Protein AF-O05659-F1 (afdb_monomer)

Radius of gyration: 17.06 Å; Cα contacts (8 Å, |Δi|>4): 196; chains: 1; bounding box: 48×32×49 Å

Foldseek 3Di:
DCQLQQLAFDDDPVRQVCCLVDPDDWDKDFDWDDDPPDIDTAGIFTDDRPDGDDGDGSLVSSVVSLQVLRHHQKYKHKDFQDPDPPPDPVRIDIDIDGNVPDDWDWDWDADPVGDIDIDIDD

Organism: Bacillus cereus (NCBI:txid1396)

InterPro domains:
  IPR008844 Spore germination GerAC-like [PTHR35789] (4-122)
  IPR046953 Spore germination GerAC-like, C-terminal [PF05504] (42-120)

Structure (mmCIF, N/CA/C/O backbone):
data_AF-O05659-F1
#
_entry.id   AF-O05659-F1
#
loop_
_atom_site.group_PDB
_atom_site.id
_atom_site.type_symbol
_atom_site.label_atom_id
_atom_site.label_alt_id
_atom_site.label_comp_id
_atom_site.label_asym_id
_atom_site.label_entity_id
_atom_site.label_seq_id
_atom_site.pdbx_PDB_ins_code
_atom_site.Cartn_x
_atom_site.Cartn_y
_atom_site.Cartn_z
_atom_site.occupancy
_atom_site.B_iso_or_equiv
_atom_site.auth_seq_id
_atom_site.auth_comp_id
_atom_site.auth_asym_id
_atom_site.auth_atom_id
_atom_site.pdbx_PDB_model_num
ATOM 1 N N . SER A 1 1 ? -7.759 13.066 4.637 1.00 88.44 1 SER A N 1
ATOM 2 C CA . SER A 1 1 ? -8.526 11.990 3.972 1.00 88.44 1 SER A CA 1
ATOM 3 C C . SER A 1 1 ? -7.880 10.627 4.247 1.00 88.44 1 SER A C 1
ATOM 5 O O . SER A 1 1 ? -6.919 10.577 5.013 1.00 88.44 1 SER A O 1
ATOM 7 N N . LEU A 1 2 ? -8.373 9.519 3.670 1.00 91.88 2 LEU A N 1
ATOM 8 C CA . LEU A 1 2 ? -7.738 8.194 3.824 1.00 91.88 2 LEU A CA 1
ATOM 9 C C . LEU A 1 2 ? -6.349 8.130 3.162 1.00 91.88 2 LEU A C 1
ATOM 11 O O . LEU A 1 2 ? -5.479 7.392 3.623 1.00 91.88 2 LEU A O 1
ATOM 15 N N . GLU A 1 3 ? -6.112 8.955 2.146 1.00 92.88 3 GLU A N 1
ATOM 16 C CA . GLU A 1 3 ? -4.808 9.154 1.514 1.00 92.88 3 GLU A CA 1
ATOM 17 C C . GLU A 1 3 ? -3.831 9.884 2.449 1.00 92.88 3 GLU A C 1
ATOM 19 O O . GLU A 1 3 ? -2.678 9.478 2.576 1.00 92.88 3 GLU A O 1
ATOM 24 N N . ASP A 1 4 ? -4.282 10.920 3.171 1.00 94.88 4 ASP A N 1
ATOM 25 C CA . ASP A 1 4 ? -3.432 11.620 4.153 1.00 94.88 4 ASP A CA 1
ATOM 26 C C . ASP A 1 4 ? -3.058 10.725 5.343 1.00 94.88 4 ASP A C 1
ATOM 28 O O . ASP A 1 4 ? -1.979 10.875 5.915 1.00 94.88 4 ASP A O 1
ATOM 32 N N . MET A 1 5 ? -3.930 9.772 5.686 1.00 94.50 5 MET A N 1
ATOM 33 C CA . MET A 1 5 ? -3.686 8.732 6.694 1.00 94.50 5 MET A CA 1
ATOM 34 C C . MET A 1 5 ? -2.911 7.526 6.138 1.00 94.50 5 MET A C 1
ATOM 36 O O . MET A 1 5 ? -2.748 6.521 6.834 1.00 94.50 5 MET A O 1
ATOM 40 N N . SER A 1 6 ? -2.439 7.612 4.889 1.00 94.62 6 SER A N 1
ATOM 41 C CA . SER A 1 6 ? -1.668 6.573 4.198 1.00 94.62 6 SER A CA 1
ATOM 42 C C . SER A 1 6 ? -2.361 5.211 4.145 1.00 94.62 6 SER A C 1
ATOM 44 O O . SER A 1 6 ? -1.694 4.184 4.058 1.00 94.62 6 SER A O 1
ATOM 46 N N . VAL A 1 7 ? -3.696 5.184 4.203 1.00 94.44 7 VAL A N 1
ATOM 47 C CA . VAL A 1 7 ? -4.476 3.956 4.002 1.00 94.44 7 VAL A CA 1
ATOM 48 C C . VAL A 1 7 ? -4.449 3.574 2.526 1.00 94.44 7 VAL A C 1
ATOM 50 O O . VAL A 1 7 ? -4.299 2.397 2.202 1.00 94.44 7 VAL A O 1
ATOM 53 N N . PHE A 1 8 ? -4.515 4.575 1.644 1.00 95.38 8 PHE A N 1
ATOM 54 C CA . PHE A 1 8 ? -4.432 4.419 0.194 1.00 95.38 8 PHE A CA 1
ATOM 55 C C . PHE A 1 8 ? -3.384 5.367 -0.400 1.00 95.38 8 PHE A C 1
ATOM 57 O O . PHE A 1 8 ? -3.178 6.460 0.136 1.00 95.38 8 PHE A O 1
ATOM 64 N N . PRO A 1 9 ? -2.699 4.979 -1.490 1.00 92.38 9 PRO A N 1
ATOM 65 C CA . PRO A 1 9 ? -1.839 5.900 -2.213 1.00 92.38 9 PRO A CA 1
ATOM 66 C C . PRO A 1 9 ? -2.699 6.958 -2.912 1.00 92.38 9 PRO A C 1
ATOM 68 O O . PRO A 1 9 ? -3.827 6.684 -3.319 1.00 92.38 9 PRO A O 1
ATOM 71 N N . LYS A 1 10 ? -2.148 8.159 -3.100 1.00 91.75 10 LYS A N 1
ATOM 72 C CA . LYS A 1 10 ? -2.799 9.182 -3.925 1.00 91.75 10 LYS A CA 1
ATOM 73 C C . LYS A 1 10 ? -2.861 8.714 -5.376 1.00 91.75 10 LYS A C 1
ATOM 75 O O . LYS A 1 10 ? -1.820 8.441 -5.974 1.00 91.75 10 LYS A O 1
ATOM 80 N N . GLU A 1 11 ? -4.066 8.665 -5.923 1.00 90.50 11 GLU A N 1
ATOM 81 C CA . GLU A 1 11 ? -4.352 8.354 -7.321 1.00 90.50 11 GLU A CA 1
ATOM 82 C C . GLU A 1 11 ? -5.537 9.207 -7.794 1.00 90.50 11 GLU A C 1
ATOM 84 O O . GLU A 1 11 ? -6.431 9.523 -7.009 1.00 90.50 11 GLU A O 1
ATOM 89 N N . THR A 1 12 ? -5.529 9.596 -9.068 1.00 92.88 12 THR A N 1
ATOM 90 C CA . THR A 1 12 ? -6.626 10.305 -9.739 1.00 92.88 12 THR A CA 1
ATOM 91 C C . THR A 1 12 ? -7.126 9.476 -10.920 1.00 92.88 12 THR A C 1
ATOM 93 O O . THR A 1 12 ? -6.505 8.480 -11.304 1.00 92.88 12 THR A O 1
ATOM 96 N N . LEU A 1 13 ? -8.251 9.879 -11.516 1.00 92.44 13 LEU A N 1
ATOM 97 C CA . LEU A 1 13 ? -8.773 9.218 -12.712 1.00 92.44 13 LEU A CA 1
ATOM 98 C C . LEU A 1 13 ? -7.756 9.270 -13.860 1.00 92.44 13 LEU A C 1
ATOM 100 O O . LEU A 1 13 ? -7.524 8.267 -14.527 1.00 92.44 13 LEU A O 1
ATOM 104 N N . GLU A 1 14 ? -7.109 10.419 -14.048 1.00 93.06 14 GLU A N 1
ATOM 105 C CA . GLU A 1 14 ? -6.099 10.639 -15.078 1.00 93.06 14 GLU A CA 1
ATOM 106 C C . GLU A 1 14 ? -4.867 9.763 -14.838 1.00 93.06 14 GLU A C 1
ATOM 108 O 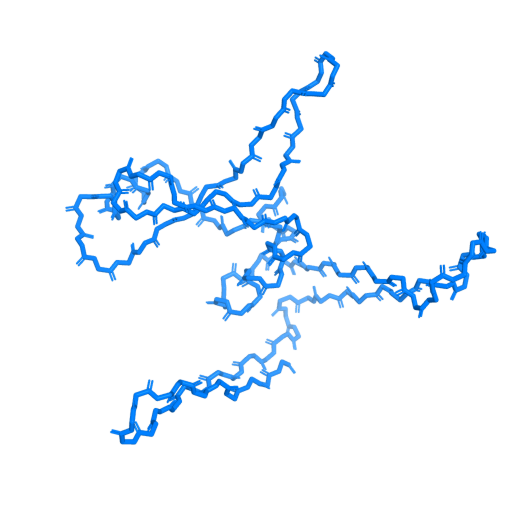O . GLU A 1 14 ? -4.401 9.098 -15.761 1.00 93.06 14 GLU A O 1
ATOM 113 N N . THR A 1 15 ? -4.347 9.697 -13.603 1.00 91.69 15 THR A N 1
ATOM 114 C CA . THR A 1 15 ? -3.166 8.863 -13.322 1.00 91.69 15 THR A CA 1
ATOM 115 C C . THR A 1 15 ? -3.464 7.375 -13.452 1.00 91.69 15 THR A C 1
ATOM 117 O O . THR A 1 15 ? -2.583 6.624 -13.874 1.00 91.69 15 THR A O 1
ATOM 120 N N . ALA A 1 16 ? -4.680 6.942 -13.110 1.00 91.62 16 ALA A N 1
ATOM 121 C CA . ALA A 1 16 ? -5.126 5.568 -13.309 1.00 91.62 16 ALA A CA 1
ATOM 122 C C . ALA A 1 16 ? -5.282 5.240 -14.802 1.00 91.62 16 ALA A C 1
ATOM 124 O O . ALA A 1 16 ? -4.735 4.239 -15.261 1.00 91.62 16 ALA A O 1
ATOM 125 N N . ALA A 1 17 ? -5.945 6.107 -15.575 1.00 91.44 17 ALA A N 1
ATOM 126 C CA . ALA A 1 17 ? -6.131 5.928 -17.014 1.00 91.44 17 ALA A CA 1
ATOM 127 C C . ALA A 1 17 ? -4.791 5.860 -17.761 1.00 91.44 17 ALA A C 1
ATOM 129 O O . ALA A 1 17 ? -4.587 4.958 -18.571 1.00 91.44 17 ALA A O 1
ATOM 130 N N . THR A 1 18 ? -3.842 6.743 -17.434 1.00 91.38 18 THR A N 1
ATOM 131 C CA . THR A 1 18 ? -2.494 6.708 -18.020 1.00 91.38 18 THR A CA 1
ATOM 132 C C . THR A 1 18 ? -1.800 5.374 -17.750 1.00 91.38 18 THR A C 1
ATOM 134 O O . THR A 1 18 ? -1.271 4.774 -18.676 1.00 91.38 18 THR A O 1
ATOM 137 N N . LYS A 1 19 ? -1.845 4.857 -16.515 1.00 91.06 19 LYS A N 1
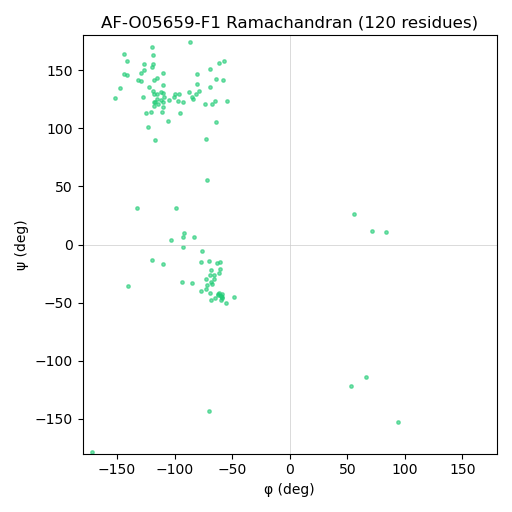ATOM 138 C CA . LYS A 1 19 ? -1.219 3.564 -16.163 1.00 91.06 19 LYS A CA 1
ATOM 139 C C . LYS A 1 19 ? -1.919 2.356 -16.779 1.00 91.06 19 LYS A C 1
ATOM 141 O O . LYS A 1 19 ? -1.296 1.319 -16.967 1.00 91.06 19 LYS A O 1
ATOM 146 N N . MET A 1 20 ? -3.212 2.476 -17.066 1.00 90.25 20 MET A N 1
ATOM 147 C CA . MET A 1 20 ? -3.972 1.439 -17.758 1.00 90.25 20 MET A CA 1
ATOM 148 C C . MET A 1 20 ? -3.581 1.342 -19.242 1.00 90.25 20 MET A C 1
ATOM 150 O O . MET A 1 20 ? -3.575 0.244 -19.794 1.00 90.25 20 MET A O 1
ATOM 154 N N . LEU A 1 21 ? -3.261 2.477 -1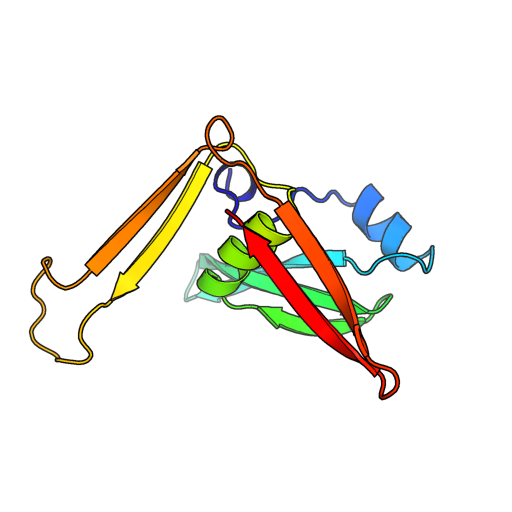9.877 1.00 89.12 21 LEU A N 1
ATOM 155 C CA . LEU A 1 21 ? -2.956 2.570 -21.309 1.00 89.12 21 LEU A CA 1
ATOM 156 C C . LEU A 1 21 ? -1.456 2.459 -21.630 1.00 89.12 21 LEU A C 1
ATOM 158 O O . LEU A 1 21 ? -1.109 1.931 -22.685 1.00 89.12 21 LEU A O 1
ATOM 162 N N . ASP A 1 22 ? -0.582 2.935 -20.741 1.00 83.56 22 ASP A N 1
ATOM 163 C CA . ASP A 1 22 ? 0.874 2.922 -20.912 1.00 83.56 22 ASP A CA 1
ATOM 164 C C . ASP A 1 22 ? 1.531 1.847 -20.015 1.00 83.56 22 ASP A C 1
ATOM 166 O O . ASP A 1 22 ? 1.589 2.004 -18.786 1.00 83.56 22 ASP A O 1
ATOM 170 N N . PRO A 1 23 ? 2.005 0.721 -20.590 1.00 66.31 23 PRO A N 1
ATOM 171 C CA . PRO A 1 23 ? 2.548 -0.399 -19.834 1.00 66.31 23 PRO A CA 1
ATOM 172 C C . PRO A 1 23 ? 3.928 -0.060 -19.257 1.00 66.31 23 PRO A C 1
ATOM 174 O O . PRO A 1 23 ? 4.965 -0.326 -19.857 1.00 66.31 23 PRO A O 1
ATOM 177 N N . GLY A 1 24 ? 3.939 0.477 -18.040 1.00 79.81 24 GLY A N 1
ATOM 178 C CA . GLY A 1 24 ? 5.167 0.676 -17.263 1.00 79.81 24 GLY A CA 1
ATOM 179 C C . GLY A 1 24 ? 5.015 0.370 -15.777 1.00 79.81 24 GLY A C 1
ATOM 180 O O . GLY A 1 24 ? 5.935 -0.152 -15.146 1.00 79.81 24 GLY A O 1
ATOM 181 N N . LYS A 1 25 ? 3.853 0.677 -15.194 1.00 84.62 25 LYS A N 1
ATOM 182 C CA . LYS A 1 25 ? 3.590 0.450 -13.774 1.00 84.62 25 LYS A CA 1
ATOM 183 C C . LYS A 1 25 ? 2.107 0.219 -13.523 1.00 84.62 25 LYS A C 1
ATOM 185 O O . LYS A 1 25 ? 1.295 1.086 -13.831 1.00 84.62 25 LYS A O 1
ATOM 190 N N . ASP A 1 26 ? 1.797 -0.888 -12.863 1.00 91.50 26 ASP A N 1
ATOM 191 C CA . ASP A 1 26 ? 0.445 -1.189 -12.401 1.00 91.50 26 ASP A CA 1
ATOM 192 C C . ASP A 1 26 ? -0.072 -0.148 -11.394 1.00 91.50 26 ASP A C 1
ATOM 194 O O . ASP A 1 26 ? 0.688 0.540 -10.695 1.00 91.50 26 ASP A O 1
ATOM 198 N N . PHE A 1 27 ? -1.396 -0.039 -11.305 1.00 92.25 27 PHE A N 1
ATOM 199 C CA . PHE A 1 27 ? -2.078 0.865 -10.387 1.00 92.25 27 PHE A CA 1
ATOM 200 C C . PHE A 1 27 ? -2.957 0.111 -9.392 1.00 92.25 27 PHE A C 1
ATOM 202 O O . PHE A 1 27 ? -3.284 -1.065 -9.550 1.00 92.25 27 PHE A O 1
ATOM 209 N N . THR A 1 28 ? -3.327 0.817 -8.329 1.00 94.25 28 THR A N 1
ATOM 210 C CA . THR A 1 28 ? -4.229 0.308 -7.300 1.00 94.25 28 THR A CA 1
ATOM 211 C C . THR A 1 28 ? -5.296 1.346 -7.035 1.00 94.25 28 THR A C 1
ATOM 213 O O . THR A 1 28 ? -4.972 2.532 -6.965 1.00 94.25 28 THR A O 1
ATOM 216 N N . LEU A 1 29 ? -6.531 0.912 -6.820 1.00 95.25 29 LEU A N 1
ATOM 217 C CA . LEU A 1 29 ? -7.624 1.792 -6.410 1.00 95.25 29 LEU A CA 1
ATOM 218 C C . LEU A 1 29 ? -8.177 1.349 -5.053 1.00 95.25 29 LEU A C 1
ATOM 220 O O . LEU A 1 29 ? -8.092 0.161 -4.725 1.00 95.25 29 LEU A O 1
ATOM 224 N N . PRO A 1 30 ? -8.751 2.265 -4.254 1.00 94.81 30 PRO A N 1
ATOM 225 C CA . PRO A 1 30 ? -9.521 1.885 -3.079 1.00 94.81 30 PRO A CA 1
ATOM 226 C C . PRO A 1 30 ? -10.627 0.895 -3.460 1.00 94.81 30 PRO A C 1
ATOM 228 O O . PRO A 1 30 ? -11.461 1.174 -4.319 1.00 94.81 30 PRO A O 1
ATOM 231 N N . SER A 1 31 ? -10.630 -0.265 -2.810 1.00 95.50 31 SER A N 1
ATOM 232 C CA . SER A 1 31 ? -11.738 -1.210 -2.878 1.00 95.50 31 SER A CA 1
ATOM 233 C C . SER A 1 31 ? -12.838 -0.746 -1.930 1.00 95.50 31 SER A C 1
ATOM 235 O O . SER A 1 31 ? -12.558 -0.315 -0.806 1.00 95.50 31 SER A O 1
ATOM 237 N N . ILE A 1 32 ? -14.088 -0.841 -2.369 1.00 94.56 32 ILE A N 1
ATOM 238 C CA . ILE A 1 32 ? -15.268 -0.506 -1.572 1.00 94.56 32 ILE A CA 1
ATOM 239 C C . ILE A 1 32 ? -16.245 -1.676 -1.570 1.00 94.56 32 ILE A C 1
ATOM 241 O O . ILE A 1 32 ? -16.329 -2.433 -2.535 1.00 94.56 32 ILE A O 1
ATOM 245 N N . LYS A 1 33 ? -17.011 -1.810 -0.489 1.00 94.56 33 LYS A N 1
ATOM 246 C CA . LYS A 1 33 ? -18.100 -2.782 -0.387 1.00 94.56 33 LYS A CA 1
ATOM 247 C C . LYS A 1 33 ? -19.297 -2.200 0.342 1.00 94.56 33 LYS A C 1
ATOM 249 O O . LYS A 1 33 ? -19.167 -1.270 1.136 1.00 94.56 33 LYS A O 1
ATOM 254 N N . ILE A 1 34 ? -20.458 -2.795 0.104 1.00 96.62 34 ILE A N 1
ATOM 255 C CA . ILE A 1 34 ? -21.680 -2.468 0.832 1.00 96.62 34 ILE A CA 1
ATOM 256 C C . ILE A 1 34 ? -21.702 -3.280 2.129 1.00 96.62 34 ILE A C 1
ATOM 258 O O . ILE A 1 34 ? -21.560 -4.504 2.111 1.00 96.62 34 ILE A O 1
ATOM 262 N N . LYS A 1 35 ? -21.890 -2.604 3.262 1.00 95.25 35 LYS A N 1
ATOM 263 C CA . LYS A 1 35 ? -22.123 -3.222 4.569 1.00 95.25 35 LYS A CA 1
ATOM 264 C C . LYS A 1 35 ? -23.437 -2.691 5.132 1.00 95.25 35 LYS A C 1
ATOM 266 O O . LYS A 1 35 ? -23.512 -1.577 5.641 1.00 95.25 35 LYS A O 1
ATOM 271 N N . GLY A 1 36 ? -24.494 -3.495 5.027 1.00 94.69 36 GLY A N 1
ATOM 272 C CA . GLY A 1 36 ? -25.846 -3.057 5.375 1.00 94.69 36 GLY A CA 1
ATOM 273 C C . GLY A 1 36 ? -26.329 -1.975 4.409 1.00 94.69 36 GLY A C 1
ATOM 274 O O . GLY A 1 36 ? -26.510 -2.250 3.228 1.00 94.69 36 GLY A O 1
ATOM 275 N N . LYS A 1 37 ? -26.526 -0.752 4.911 1.00 95.31 37 LYS A N 1
ATOM 276 C CA . LYS A 1 37 ? -26.938 0.418 4.112 1.00 95.31 37 LYS A CA 1
ATOM 277 C C . LYS A 1 37 ? -25.786 1.384 3.809 1.00 95.31 37 LYS A C 1
ATOM 279 O O . LYS A 1 37 ? -26.020 2.440 3.233 1.00 95.31 37 LYS A O 1
ATOM 284 N N . GLU A 1 38 ? -24.565 1.045 4.211 1.00 95.69 38 GLU A N 1
ATOM 285 C CA . GLU A 1 38 ? -23.395 1.916 4.094 1.00 95.69 38 GLU A CA 1
ATOM 286 C C . GLU A 1 38 ? -22.410 1.388 3.050 1.00 95.69 38 GLU A C 1
ATOM 288 O O . GLU A 1 38 ? -22.246 0.176 2.887 1.00 95.69 38 GLU A O 1
ATOM 293 N N . VAL A 1 39 ? -21.715 2.305 2.376 1.00 93.75 39 VAL A N 1
ATOM 294 C CA . VAL A 1 39 ? -20.533 1.989 1.568 1.00 93.75 39 VAL A CA 1
ATOM 295 C C . VAL A 1 39 ? -19.308 2.173 2.450 1.00 93.75 39 VAL A C 1
ATOM 297 O O . VAL A 1 39 ? -19.078 3.253 2.989 1.00 93.75 39 VAL A O 1
ATOM 300 N N . ILE A 1 40 ? -18.518 1.116 2.591 1.00 94.00 40 ILE A N 1
ATOM 301 C CA . ILE A 1 40 ? -17.286 1.124 3.374 1.00 94.00 40 ILE A CA 1
ATOM 302 C C . ILE A 1 40 ? -16.094 0.804 2.485 1.00 94.00 40 ILE A C 1
ATOM 304 O O . ILE A 1 40 ? -16.224 0.128 1.464 1.00 94.00 40 ILE A O 1
ATOM 308 N N . THR A 1 41 ? -14.915 1.254 2.896 1.00 92.94 41 THR A N 1
ATOM 309 C CA . THR A 1 41 ? -13.670 0.865 2.238 1.00 92.94 41 THR A CA 1
ATOM 310 C C . THR A 1 41 ? -13.220 -0.511 2.717 1.00 92.94 41 THR A C 1
ATOM 312 O O . THR A 1 41 ? -13.437 -0.899 3.867 1.00 92.94 41 THR A O 1
ATOM 315 N N . ASP A 1 42 ? -12.601 -1.265 1.817 1.00 94.62 42 ASP A N 1
ATOM 316 C CA . ASP A 1 42 ? -12.188 -2.643 2.054 1.00 94.62 42 ASP A CA 1
ATOM 317 C C . ASP A 1 42 ? -10.751 -2.898 1.608 1.00 94.62 42 ASP A C 1
ATOM 319 O O . ASP A 1 42 ? -10.432 -3.993 1.187 1.00 94.62 42 ASP A O 1
ATOM 323 N N . GLY A 1 43 ? -9.854 -1.915 1.676 1.00 95.75 43 GLY A N 1
ATOM 324 C CA . GLY A 1 43 ? -8.454 -2.093 1.269 1.00 95.75 43 GLY A CA 1
ATOM 325 C C . GLY A 1 43 ? -8.190 -1.683 -0.182 1.00 95.75 43 GLY A C 1
ATOM 326 O O . GLY A 1 43 ? -8.874 -0.801 -0.693 1.00 95.75 43 GLY A O 1
ATOM 327 N N . LEU A 1 44 ? -7.184 -2.272 -0.830 1.00 96.75 44 LEU A N 1
ATOM 328 C CA . LEU A 1 44 ? -6.762 -1.922 -2.192 1.00 96.75 44 LEU A CA 1
ATOM 329 C C . LEU A 1 44 ? -7.099 -3.020 -3.194 1.00 96.75 44 LEU A C 1
ATOM 331 O O . LEU A 1 44 ? -6.750 -4.181 -3.005 1.00 96.75 44 L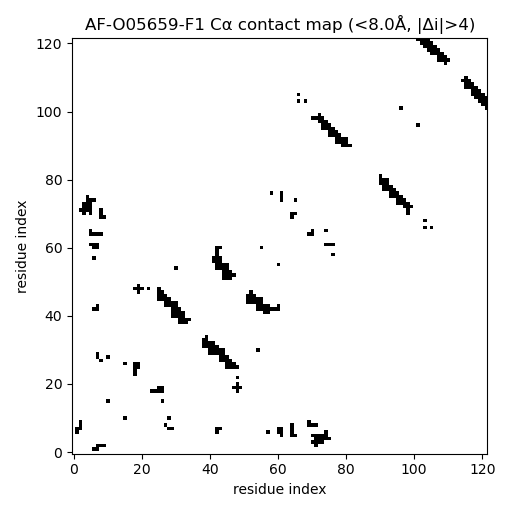EU A O 1
ATOM 335 N N . ALA A 1 45 ? -7.719 -2.621 -4.295 1.00 96.81 45 ALA A N 1
ATOM 336 C CA . ALA A 1 45 ? -7.854 -3.417 -5.500 1.00 96.81 45 ALA A CA 1
ATOM 337 C C . ALA A 1 45 ? -6.561 -3.320 -6.328 1.00 96.81 45 ALA A C 1
ATOM 339 O O . ALA A 1 45 ? -6.064 -2.216 -6.572 1.00 96.81 45 ALA A O 1
ATOM 340 N N . LEU A 1 46 ? -6.014 -4.467 -6.739 1.00 96.25 46 LEU A N 1
ATOM 341 C CA . LEU A 1 46 ? -4.802 -4.568 -7.554 1.00 96.25 46 LEU A CA 1
ATOM 342 C C . LEU A 1 46 ? -5.179 -4.790 -9.014 1.00 96.25 46 LEU A C 1
ATOM 344 O O . LEU A 1 46 ? -5.961 -5.696 -9.311 1.00 96.25 46 LEU A O 1
ATOM 348 N N . PHE A 1 47 ? -4.607 -3.994 -9.911 1.00 94.38 47 PHE A N 1
ATOM 349 C CA . PHE A 1 47 ? -4.895 -4.074 -11.337 1.00 94.38 47 PHE A CA 1
ATOM 350 C C . PHE A 1 47 ? -3.658 -4.491 -12.123 1.00 94.38 47 PHE A C 1
ATOM 352 O O . PHE A 1 47 ? -2.551 -4.070 -11.807 1.00 94.38 47 PHE A O 1
ATOM 359 N N . ASN A 1 48 ? -3.867 -5.297 -13.160 1.00 92.75 48 ASN A N 1
ATOM 360 C CA . ASN A 1 48 ? -2.915 -5.501 -14.245 1.00 92.75 48 ASN A CA 1
ATOM 361 C C . ASN A 1 48 ? -3.623 -5.082 -15.534 1.00 92.75 48 ASN A C 1
ATOM 363 O O . ASN A 1 48 ? -4.619 -5.706 -15.918 1.00 92.75 48 ASN A O 1
ATOM 367 N N . LYS A 1 49 ? -3.132 -4.012 -16.168 1.00 89.19 49 LYS A N 1
ATOM 368 C CA . LYS A 1 49 ? -3.838 -3.311 -17.253 1.00 89.19 49 LYS A CA 1
ATOM 369 C C . LYS A 1 49 ? -5.260 -2.924 -16.816 1.00 89.19 49 LYS A C 1
ATOM 371 O O . LYS A 1 49 ? -5.431 -2.229 -15.823 1.00 89.19 49 LYS A O 1
ATOM 376 N N . ASP A 1 50 ? -6.274 -3.391 -17.533 1.00 90.50 50 ASP A N 1
ATOM 377 C CA . ASP A 1 50 ? -7.696 -3.133 -17.312 1.00 90.50 50 ASP A CA 1
ATOM 378 C C . ASP A 1 50 ? -8.383 -4.195 -16.434 1.00 90.50 50 ASP A C 1
ATOM 380 O O . ASP A 1 50 ? -9.602 -4.173 -16.263 1.00 90.50 50 ASP A O 1
ATOM 384 N N . LYS A 1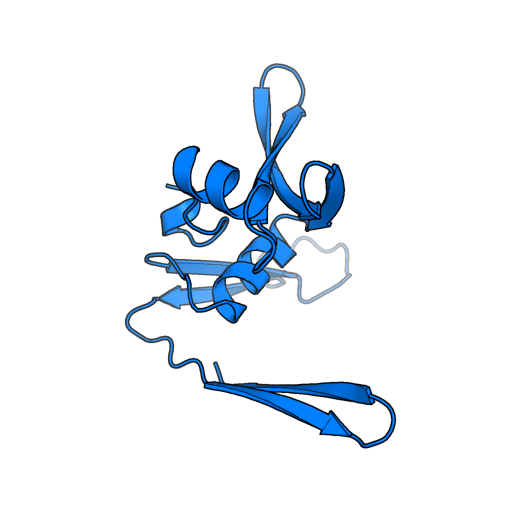 51 ? -7.622 -5.136 -15.857 1.00 93.88 51 LYS A N 1
ATOM 385 C CA . LYS A 1 51 ? -8.171 -6.262 -15.091 1.00 93.88 51 LYS A CA 1
ATOM 386 C C . LYS A 1 51 ? -7.846 -6.157 -13.615 1.00 93.88 51 LYS A C 1
ATOM 388 O O . LYS A 1 51 ? -6.686 -6.026 -13.234 1.00 93.88 51 LYS A O 1
ATOM 393 N N . LEU A 1 52 ? -8.871 -6.324 -12.783 1.00 95.62 52 LEU A N 1
AT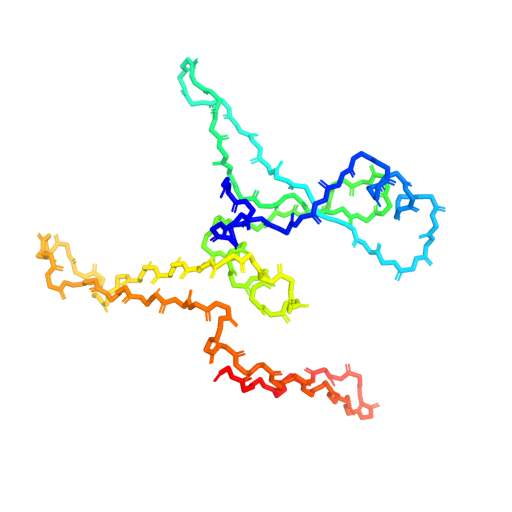OM 394 C CA . LEU A 1 52 ? -8.709 -6.596 -11.359 1.00 95.62 52 LEU A CA 1
ATOM 395 C C . LEU A 1 52 ? -8.099 -7.994 -11.181 1.00 95.62 52 LEU A C 1
ATOM 397 O O . LEU A 1 52 ? -8.686 -8.985 -11.611 1.00 95.62 52 LEU A O 1
ATOM 401 N N . THR A 1 53 ? -6.935 -8.081 -10.544 1.00 96.69 53 THR A N 1
ATOM 402 C CA . THR A 1 53 ? -6.183 -9.338 -10.375 1.00 96.69 53 THR A CA 1
ATOM 403 C C . THR A 1 53 ? -5.973 -9.732 -8.923 1.00 96.69 53 THR A C 1
ATOM 405 O O . THR A 1 53 ? -5.600 -10.871 -8.646 1.00 96.69 53 THR A O 1
ATOM 408 N N . GLY A 1 54 ? -6.224 -8.825 -7.982 1.00 96.88 54 GLY A N 1
ATOM 409 C CA . GLY A 1 54 ? -6.016 -9.118 -6.576 1.00 96.88 54 GLY A CA 1
ATOM 410 C C . GLY A 1 54 ? -6.544 -8.048 -5.641 1.00 96.88 54 GLY A C 1
ATOM 411 O O . GLY A 1 54 ? -7.123 -7.039 -6.047 1.00 96.88 54 GLY A O 1
ATOM 412 N N . HIS A 1 55 ? -6.332 -8.301 -4.356 1.00 96.88 55 HIS A N 1
ATOM 413 C CA . HIS A 1 55 ? -6.862 -7.491 -3.275 1.00 96.88 55 HIS A CA 1
ATOM 414 C C . HIS A 1 55 ? -5.903 -7.490 -2.085 1.00 96.88 55 HIS A C 1
ATOM 416 O O . HIS A 1 55 ? -5.401 -8.542 -1.691 1.00 96.88 55 HIS A O 1
ATOM 422 N N . LEU A 1 56 ? -5.657 -6.312 -1.514 1.00 96.50 56 LEU A N 1
ATOM 423 C CA . LEU A 1 56 ? -4.941 -6.152 -0.254 1.00 96.50 56 LEU A CA 1
ATOM 424 C C . LEU A 1 56 ? -5.916 -5.681 0.828 1.00 96.50 56 LEU A C 1
ATOM 426 O O . LEU A 1 56 ? -6.477 -4.593 0.697 1.00 96.50 56 LEU A O 1
ATOM 430 N N . PRO A 1 57 ? -6.059 -6.409 1.947 1.00 94.62 57 PRO A N 1
ATOM 431 C CA . PRO A 1 57 ? -6.810 -5.935 3.104 1.00 94.62 57 PRO A CA 1
ATOM 432 C C . PRO A 1 57 ? -6.279 -4.597 3.642 1.00 94.62 57 PRO A C 1
ATOM 434 O O . PRO A 1 57 ? -5.101 -4.266 3.480 1.00 94.62 57 PRO A O 1
ATOM 437 N N . LEU A 1 58 ? -7.116 -3.849 4.370 1.00 91.44 58 LEU A N 1
ATOM 438 C CA . LEU A 1 58 ? -6.779 -2.516 4.907 1.00 91.44 58 LEU A CA 1
ATOM 439 C C . LEU A 1 58 ? -5.424 -2.454 5.633 1.00 91.44 58 LEU A C 1
ATOM 441 O O . LEU A 1 58 ? -4.626 -1.557 5.375 1.00 91.44 58 LEU A O 1
ATOM 445 N N . LYS A 1 59 ? -5.123 -3.429 6.504 1.00 87.56 59 LYS A N 1
ATOM 446 C CA . LYS A 1 59 ? -3.838 -3.469 7.229 1.00 87.56 59 LYS A CA 1
ATOM 447 C C . LYS A 1 59 ? -2.634 -3.575 6.288 1.00 87.56 59 LYS A C 1
ATOM 449 O O . LYS A 1 59 ? -1.630 -2.903 6.497 1.00 87.56 59 LYS A O 1
ATOM 454 N N . GLN A 1 60 ? -2.743 -4.405 5.252 1.00 93.38 60 GLN A N 1
ATOM 455 C CA . GLN A 1 60 ? -1.689 -4.568 4.249 1.00 93.38 60 GLN A CA 1
ATOM 456 C C . GLN A 1 60 ? -1.605 -3.349 3.323 1.00 93.38 60 GLN A C 1
ATOM 458 O O . GLN A 1 60 ? -0.517 -3.004 2.878 1.00 93.38 60 GLN A O 1
ATOM 463 N N . SER A 1 61 ? -2.724 -2.654 3.099 1.00 95.38 61 SER A N 1
ATOM 464 C CA . SER A 1 61 ? -2.775 -1.422 2.302 1.00 95.38 61 SER A CA 1
ATOM 465 C C . SER A 1 61 ? -1.930 -0.305 2.925 1.00 95.38 61 SER A C 1
ATOM 467 O O . SER A 1 61 ? -1.131 0.314 2.226 1.00 95.38 61 SER A O 1
ATOM 469 N N . VAL A 1 62 ? -2.007 -0.117 4.251 1.00 93.69 62 VAL A N 1
ATOM 470 C CA . VAL A 1 62 ? -1.153 0.855 4.964 1.00 93.69 62 VAL A CA 1
ATOM 471 C C . VAL A 1 62 ? 0.331 0.525 4.781 1.00 93.69 62 VAL A C 1
ATOM 473 O O . VAL A 1 62 ? 1.131 1.396 4.439 1.00 93.69 62 VAL A O 1
ATOM 476 N N . LEU A 1 63 ? 0.708 -0.746 4.968 1.00 91.56 63 LEU A N 1
ATOM 477 C CA . LEU A 1 63 ? 2.093 -1.186 4.788 1.00 91.56 63 LEU A CA 1
ATOM 478 C C . LEU A 1 63 ? 2.567 -0.985 3.341 1.00 91.56 63 LEU A C 1
ATOM 480 O O . LEU A 1 63 ? 3.670 -0.492 3.123 1.00 91.56 63 LEU A O 1
ATOM 484 N N . PHE A 1 64 ? 1.727 -1.311 2.358 1.00 93.38 64 PHE A N 1
ATOM 485 C CA . PHE A 1 64 ? 2.011 -1.087 0.944 1.00 93.38 64 PHE A CA 1
ATOM 486 C C . PHE A 1 64 ? 2.354 0.383 0.667 1.00 93.38 64 PHE A C 1
ATOM 488 O O . PHE A 1 64 ? 3.405 0.672 0.091 1.00 93.38 64 PHE A O 1
ATOM 495 N N . VAL A 1 65 ? 1.529 1.323 1.142 1.00 93.00 65 VAL A N 1
ATOM 496 C CA . VAL A 1 65 ? 1.767 2.762 0.954 1.00 93.00 65 VAL A CA 1
ATOM 497 C C . VAL A 1 65 ? 3.098 3.192 1.576 1.00 93.00 65 VAL A C 1
ATOM 499 O O . VAL A 1 65 ? 3.882 3.878 0.912 1.00 93.00 65 VAL A O 1
ATOM 502 N N . LEU A 1 66 ? 3.402 2.737 2.797 1.00 90.75 66 LEU A N 1
ATOM 503 C CA . LEU A 1 66 ? 4.677 3.021 3.466 1.00 90.75 66 LEU A CA 1
ATOM 504 C C . LEU A 1 66 ? 5.880 2.521 2.654 1.00 90.75 66 LEU A C 1
ATOM 506 O O . LEU A 1 66 ? 6.843 3.263 2.454 1.00 90.75 66 LEU A O 1
ATOM 510 N N . LEU A 1 67 ? 5.809 1.296 2.125 1.00 88.75 67 LEU A N 1
ATOM 511 C CA . LEU A 1 67 ? 6.887 0.697 1.335 1.00 88.75 67 LEU A CA 1
ATOM 512 C C . LEU A 1 67 ? 7.087 1.389 -0.020 1.00 88.75 67 LEU A C 1
ATOM 514 O O . LEU A 1 67 ? 8.221 1.505 -0.484 1.00 88.75 67 LEU A O 1
ATOM 518 N N . THR A 1 68 ? 6.023 1.917 -0.634 1.00 87.56 68 THR A N 1
ATOM 519 C CA . THR A 1 68 ? 6.132 2.654 -1.909 1.00 87.56 68 THR A CA 1
ATOM 520 C C . THR A 1 68 ? 6.815 4.021 -1.779 1.00 87.56 68 THR A C 1
ATOM 522 O O . THR A 1 68 ? 7.175 4.622 -2.790 1.00 87.56 68 THR A O 1
ATOM 525 N N . GLY A 1 69 ? 6.980 4.541 -0.556 1.00 86.56 69 GLY A N 1
ATOM 526 C CA . GLY A 1 69 ? 7.472 5.900 -0.313 1.00 86.56 69 GLY A CA 1
ATOM 527 C C . GLY A 1 69 ? 6.475 7.008 -0.673 1.00 86.56 69 GLY A C 1
ATOM 528 O O . GLY A 1 69 ? 6.859 8.171 -0.695 1.00 86.56 69 GLY A O 1
ATOM 529 N N . LYS A 1 70 ? 5.207 6.670 -0.940 1.00 87.44 70 LYS A N 1
ATOM 530 C CA . LYS A 1 70 ? 4.125 7.621 -1.253 1.00 87.44 70 LYS A CA 1
ATOM 531 C C . LYS A 1 70 ? 3.237 7.930 -0.042 1.00 87.44 70 LYS A C 1
ATOM 533 O O . LYS A 1 70 ? 2.031 8.121 -0.184 1.00 87.44 70 LYS A O 1
ATOM 538 N N . MET A 1 71 ? 3.819 7.909 1.153 1.00 90.56 71 MET A N 1
ATOM 539 C CA . MET A 1 71 ? 3.099 8.156 2.399 1.00 90.56 71 MET A CA 1
ATOM 540 C C . MET A 1 71 ? 2.413 9.532 2.382 1.00 90.56 71 MET A C 1
ATOM 542 O O . MET A 1 71 ? 2.977 10.508 1.886 1.00 90.56 71 MET A O 1
ATOM 546 N N . GLY A 1 72 ? 1.208 9.599 2.952 1.00 93.00 72 GLY A N 1
ATOM 547 C CA . GLY A 1 72 ? 0.520 10.845 3.278 1.00 93.00 72 GLY A CA 1
ATOM 548 C C . GLY A 1 72 ? 1.191 11.580 4.443 1.00 93.00 72 GLY A C 1
ATOM 549 O O . GLY A 1 72 ? 2.411 11.584 4.582 1.00 93.00 72 GLY A O 1
ATOM 550 N N . THR A 1 73 ? 0.408 12.223 5.305 1.00 94.12 73 THR A N 1
ATOM 551 C CA . THR A 1 73 ? 0.921 12.935 6.489 1.00 94.12 73 THR A CA 1
ATOM 552 C C . THR A 1 73 ? 1.283 11.978 7.622 1.00 94.12 73 THR A C 1
ATOM 554 O O . THR A 1 73 ? 2.301 12.155 8.302 1.00 94.12 73 THR A O 1
ATOM 557 N N . SER A 1 74 ? 0.457 10.955 7.828 1.00 94.56 74 SER A N 1
ATOM 558 C CA . SER A 1 74 ? 0.624 9.975 8.897 1.00 94.56 74 SER A CA 1
ATOM 559 C C . SER A 1 74 ? 0.196 8.583 8.446 1.00 94.56 74 SER A C 1
ATOM 561 O O . SER A 1 74 ? -0.451 8.422 7.416 1.00 94.56 74 SER A O 1
ATOM 563 N N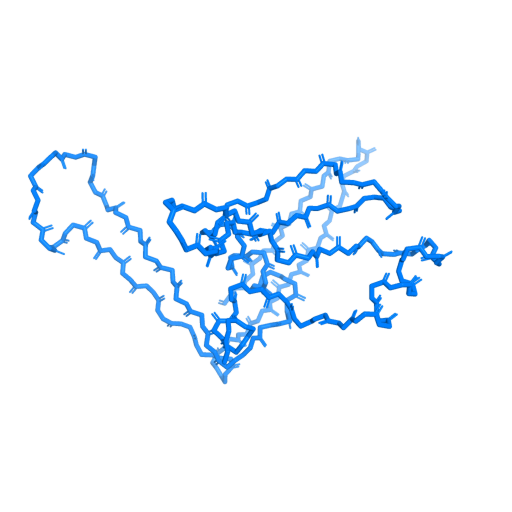 . ALA A 1 75 ? 0.598 7.568 9.203 1.00 93.38 75 ALA A N 1
ATOM 564 C CA . ALA A 1 75 ? 0.122 6.200 9.070 1.00 93.38 75 ALA A CA 1
ATOM 5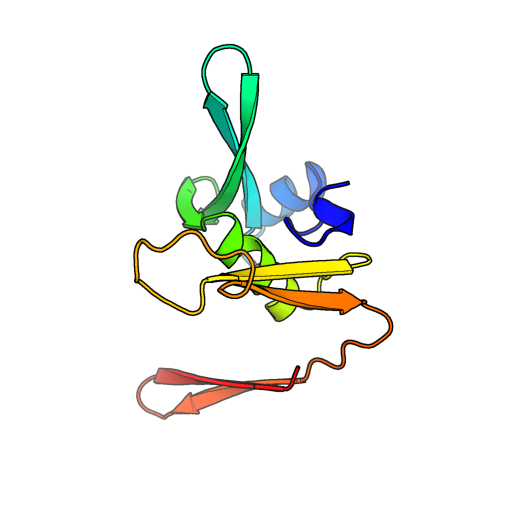65 C C . ALA A 1 75 ? -0.031 5.600 10.466 1.00 93.38 75 ALA A C 1
ATOM 567 O O . ALA A 1 75 ? 0.756 5.905 11.367 1.00 93.38 75 ALA A O 1
ATOM 568 N N . ARG A 1 76 ? -1.028 4.731 10.640 1.00 93.00 76 ARG A N 1
ATOM 569 C CA . ARG A 1 76 ? -1.251 4.003 11.890 1.00 93.00 76 ARG A CA 1
ATOM 570 C C . ARG A 1 76 ? -1.355 2.513 11.604 1.00 93.00 76 ARG A C 1
ATOM 572 O O . ARG A 1 76 ? -2.160 2.094 10.777 1.00 93.00 76 ARG A O 1
ATOM 579 N N . ILE A 1 77 ? -0.558 1.721 12.312 1.00 90.19 77 ILE A N 1
ATOM 580 C CA . ILE A 1 77 ? -0.629 0.259 12.283 1.00 90.19 77 ILE A CA 1
ATOM 581 C C . ILE A 1 77 ? -0.969 -0.212 13.692 1.00 90.19 77 ILE A C 1
ATOM 583 O O . ILE A 1 77 ? -0.207 0.028 14.625 1.00 90.19 77 ILE A O 1
ATOM 587 N N . THR A 1 78 ? -2.103 -0.896 13.838 1.00 89.44 78 THR A N 1
ATOM 588 C CA . THR A 1 78 ? -2.534 -1.493 15.108 1.00 89.44 78 THR A CA 1
ATOM 589 C C . THR A 1 78 ? -2.545 -3.013 14.986 1.00 89.44 78 THR A C 1
ATOM 591 O O . THR A 1 78 ? -3.257 -3.589 14.152 1.00 89.44 78 THR A O 1
ATOM 594 N N . GLN A 1 79 ? -1.757 -3.666 15.833 1.00 87.44 79 GLN A N 1
ATOM 595 C CA . GLN A 1 79 ? -1.587 -5.111 15.866 1.00 87.44 79 GLN A CA 1
ATOM 596 C C . GLN A 1 79 ? -1.952 -5.649 17.248 1.00 87.44 79 GLN A C 1
ATOM 598 O O . GLN A 1 79 ? -1.549 -5.090 18.265 1.00 87.44 79 GLN A O 1
ATOM 603 N N . LYS A 1 80 ? -2.713 -6.747 17.276 1.00 86.19 80 LYS A N 1
ATOM 604 C CA . LYS A 1 80 ? -2.969 -7.492 18.509 1.00 86.19 80 LYS A CA 1
ATOM 605 C C . LYS A 1 80 ? -1.740 -8.355 18.816 1.00 86.19 80 LYS A C 1
ATOM 607 O O . LYS A 1 80 ? -1.226 -9.009 17.906 1.00 86.19 80 LYS A O 1
ATOM 612 N N . LEU A 1 81 ? -1.268 -8.309 20.055 1.00 83.06 81 LEU A N 1
ATOM 613 C CA . LEU A 1 81 ? -0.067 -8.986 20.544 1.00 83.06 81 LEU A CA 1
ATOM 614 C C . LEU A 1 81 ? -0.345 -10.432 20.962 1.00 83.06 81 LEU A C 1
ATOM 616 O O . LEU A 1 81 ? 0.517 -11.287 20.793 1.00 83.06 81 LEU A O 1
ATOM 620 N N . THR A 1 82 ? -1.543 -10.711 21.478 1.00 78.38 82 THR A N 1
ATOM 621 C CA . THR A 1 82 ? -1.938 -12.032 21.978 1.00 78.38 82 THR A CA 1
ATOM 622 C C . THR A 1 82 ? -3.106 -12.598 21.170 1.00 78.38 82 THR A C 1
ATOM 624 O O . THR A 1 82 ? -4.039 -11.890 20.772 1.00 78.38 82 THR A O 1
ATOM 627 N N . SER A 1 83 ? -3.075 -13.906 20.927 1.00 69.12 83 SER A N 1
ATOM 628 C CA . SER A 1 83 ? -4.203 -14.635 20.332 1.00 69.12 83 SER A CA 1
ATOM 629 C C . SER A 1 83 ? -5.319 -14.896 21.345 1.00 69.12 83 SER A C 1
ATOM 631 O O . SER A 1 83 ? -6.436 -15.199 20.939 1.00 69.12 83 SER A O 1
ATOM 633 N N . ASP A 1 84 ? -5.032 -14.734 22.640 1.00 67.12 84 ASP A N 1
ATOM 634 C CA . ASP A 1 84 ? -5.949 -15.047 23.731 1.00 67.12 84 ASP A CA 1
ATOM 635 C C . ASP A 1 84 ? -7.210 -14.175 23.708 1.00 67.12 84 ASP A C 1
ATOM 637 O O . ASP A 1 84 ? -7.186 -12.983 23.372 1.00 67.12 84 ASP A O 1
ATOM 641 N N . GLU A 1 85 ? -8.343 -14.780 24.056 1.00 59.69 85 GLU A N 1
ATOM 642 C CA . GLU A 1 85 ? -9.655 -14.127 24.014 1.00 59.69 85 GLU A CA 1
ATOM 643 C C . GLU A 1 85 ? -9.889 -13.143 25.167 1.00 59.69 85 GLU A C 1
ATOM 645 O O . GLU A 1 85 ? -10.891 -12.421 25.166 1.00 59.69 85 GLU A O 1
ATOM 650 N N . SER A 1 86 ? -8.974 -13.054 26.142 1.00 63.09 86 SER A N 1
ATOM 651 C CA . SER A 1 86 ? -9.091 -12.073 27.218 1.00 63.09 86 SER A CA 1
ATOM 652 C C . SER A 1 86 ? -9.001 -10.662 26.632 1.00 63.09 86 SER A C 1
ATOM 654 O O . SER A 1 86 ? -7.939 -10.210 26.220 1.00 63.09 86 SER A O 1
ATOM 656 N N . LYS A 1 87 ? -10.137 -9.961 26.558 1.00 55.56 87 LYS A N 1
ATOM 657 C CA . LYS A 1 87 ? -10.299 -8.633 25.940 1.00 55.56 87 LYS A CA 1
ATOM 658 C C . LYS A 1 87 ? -9.647 -7.511 26.761 1.00 55.56 87 LYS A C 1
ATOM 660 O O . LYS A 1 87 ? -10.322 -6.559 27.148 1.00 55.56 87 LYS A O 1
ATOM 665 N N . LYS A 1 88 ? -8.355 -7.606 27.072 1.00 64.38 88 LYS A N 1
ATOM 666 C CA . LYS A 1 88 ? -7.637 -6.529 27.757 1.00 64.38 88 LYS A CA 1
ATOM 667 C C . LYS A 1 88 ? -7.086 -5.548 26.725 1.00 64.38 88 LYS A C 1
ATOM 669 O O . LYS A 1 88 ? -6.457 -5.931 25.745 1.00 64.38 88 LYS A O 1
ATOM 674 N N . THR A 1 89 ? -7.312 -4.256 26.948 1.00 61.38 89 THR A N 1
ATOM 675 C CA . THR A 1 89 ? -6.807 -3.173 26.083 1.00 61.38 89 THR A CA 1
ATOM 676 C C . THR A 1 89 ? -5.272 -3.154 26.005 1.00 61.38 89 THR A C 1
ATOM 678 O O . THR A 1 89 ? -4.723 -2.653 25.029 1.00 61.38 89 THR A O 1
ATOM 681 N N . SER A 1 90 ? -4.583 -3.750 26.990 1.00 66.56 90 SER A N 1
ATOM 682 C CA . SER A 1 90 ? -3.125 -3.957 27.021 1.00 66.56 90 SER A CA 1
ATOM 683 C C . SER A 1 90 ? -2.577 -4.810 25.874 1.00 66.56 90 SER A C 1
ATOM 685 O O . SER A 1 90 ? -1.373 -4.811 25.641 1.00 66.56 90 SER A O 1
ATOM 687 N N . ASP A 1 91 ? -3.438 -5.525 25.152 1.00 84.94 91 ASP A N 1
ATOM 688 C CA . ASP A 1 91 ? -3.018 -6.551 24.198 1.00 84.94 91 ASP A CA 1
ATOM 689 C C . ASP A 1 91 ? -2.833 -5.998 22.781 1.00 84.94 91 ASP A C 1
ATOM 691 O O . ASP A 1 91 ? -2.680 -6.760 21.827 1.00 84.94 91 ASP A O 1
ATOM 695 N N . TYR A 1 92 ? -2.859 -4.676 22.609 1.00 87.62 92 TYR A N 1
ATOM 696 C CA . TYR A 1 92 ? -2.681 -4.023 21.318 1.00 87.62 92 TYR A CA 1
ATOM 697 C C . TYR A 1 92 ? -1.450 -3.126 21.319 1.00 87.62 92 TYR A C 1
ATOM 699 O O . TYR A 1 92 ? -1.307 -2.231 22.147 1.00 87.62 92 TYR A O 1
ATOM 707 N N . LEU A 1 93 ? -0.605 -3.307 20.307 1.00 88.94 93 LEU A N 1
ATOM 708 C CA . LEU A 1 93 ? 0.444 -2.365 19.952 1.00 88.94 93 LEU A CA 1
ATOM 709 C C . LEU A 1 93 ? -0.061 -1.482 18.814 1.00 88.94 93 LEU A C 1
ATOM 711 O O . LEU A 1 93 ? -0.443 -1.978 17.752 1.00 88.94 93 LEU A O 1
ATOM 715 N N . THR A 1 94 ? -0.034 -0.170 19.028 1.00 91.06 94 THR A N 1
ATOM 716 C CA . THR A 1 94 ? -0.278 0.815 17.972 1.00 91.06 94 THR A CA 1
ATOM 717 C C . THR A 1 94 ? 1.008 1.564 17.675 1.00 91.06 94 THR A C 1
ATOM 719 O O . THR A 1 94 ? 1.612 2.155 18.564 1.00 91.06 94 THR A O 1
ATOM 722 N N . MET A 1 95 ? 1.409 1.545 16.409 1.00 89.94 95 MET A N 1
ATOM 723 C CA . MET A 1 95 ? 2.524 2.319 15.884 1.00 89.94 95 MET A CA 1
ATOM 724 C C . MET A 1 95 ? 1.968 3.484 15.074 1.00 89.94 95 MET A C 1
ATOM 726 O O . MET A 1 95 ? 1.191 3.279 14.136 1.00 89.94 95 MET A O 1
ATOM 730 N N . GLU A 1 96 ? 2.377 4.697 15.431 1.00 91.94 96 GLU A N 1
ATOM 731 C CA . GLU A 1 96 ? 2.068 5.913 14.686 1.00 91.94 96 GLU A CA 1
ATOM 732 C C . GLU A 1 96 ? 3.321 6.430 13.999 1.00 91.94 96 GLU A C 1
ATOM 734 O O . GLU A 1 96 ? 4.364 6.637 14.620 1.00 91.94 96 GLU A O 1
ATOM 739 N N . ILE A 1 97 ? 3.210 6.640 12.695 1.00 90.69 97 ILE A N 1
ATOM 740 C CA . ILE A 1 97 ? 4.315 7.045 11.840 1.00 90.69 97 ILE A CA 1
ATOM 741 C C . ILE A 1 97 ? 3.946 8.400 11.254 1.00 90.69 97 ILE A C 1
ATOM 743 O O . ILE A 1 97 ? 2.841 8.588 10.745 1.00 90.69 97 ILE A O 1
ATOM 747 N N . SER A 1 98 ? 4.876 9.349 11.318 1.00 92.25 98 SER A N 1
ATOM 748 C CA . SER A 1 98 ? 4.752 10.660 10.678 1.00 92.25 98 SER A CA 1
ATOM 749 C C . SER A 1 98 ? 5.726 10.748 9.513 1.00 92.25 98 SER A C 1
ATOM 751 O O . SER A 1 98 ? 6.896 10.383 9.655 1.00 92.25 98 SER A O 1
ATOM 753 N N . ASN A 1 99 ? 5.273 11.296 8.386 1.00 87.25 99 ASN A N 1
ATOM 754 C CA . ASN A 1 99 ? 6.111 11.454 7.197 1.00 87.25 99 ASN A CA 1
ATOM 755 C C . ASN A 1 99 ? 7.344 12.348 7.425 1.00 87.25 99 ASN A C 1
ATOM 757 O O . ASN A 1 99 ? 8.357 12.170 6.762 1.00 87.25 99 ASN A O 1
ATOM 761 N N . ARG A 1 100 ? 7.302 13.253 8.414 1.00 85.75 100 ARG A N 1
ATOM 762 C CA . ARG A 1 100 ? 8.439 14.107 8.800 1.00 85.75 100 ARG A CA 1
ATOM 763 C C . ARG A 1 100 ? 9.583 13.326 9.447 1.00 85.75 100 ARG A C 1
ATOM 765 O O . ARG A 1 100 ? 10.700 13.826 9.504 1.00 85.75 100 ARG A O 1
ATOM 772 N N . LYS A 1 101 ? 9.294 12.142 9.994 1.00 79.38 101 LYS A N 1
ATOM 773 C CA . LYS A 1 101 ? 10.251 11.315 10.743 1.00 79.38 101 LYS A CA 1
ATOM 774 C C . LYS A 1 101 ? 10.660 10.044 9.999 1.00 79.38 101 LYS A C 1
ATOM 776 O O . LYS A 1 101 ? 11.667 9.448 10.366 1.00 79.38 101 LYS A O 1
ATOM 781 N N . LEU A 1 102 ? 9.903 9.633 8.981 1.00 82.00 102 LEU A N 1
ATOM 782 C CA . LEU A 1 102 ? 10.158 8.400 8.241 1.00 82.00 102 LEU A CA 1
ATOM 783 C C . LEU A 1 102 ? 11.377 8.560 7.319 1.00 82.00 102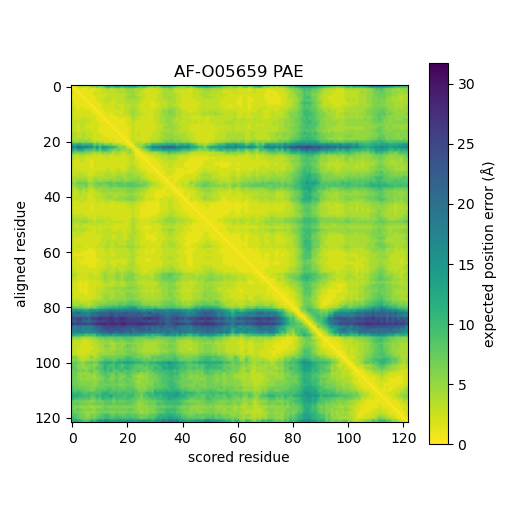 LEU A C 1
ATOM 785 O O . LEU A 1 102 ? 11.372 9.404 6.423 1.00 82.00 102 LEU A O 1
ATOM 789 N N . LYS A 1 103 ? 12.404 7.722 7.502 1.00 83.12 103 LYS A N 1
ATOM 790 C CA . LYS A 1 103 ? 13.571 7.646 6.611 1.00 83.12 103 LYS A CA 1
ATOM 791 C C . LYS A 1 103 ? 13.623 6.258 5.987 1.00 83.12 103 LYS A C 1
ATOM 793 O O . LYS A 1 103 ? 14.255 5.354 6.520 1.00 83.12 103 LYS A O 1
ATOM 798 N N . ARG A 1 104 ? 12.968 6.106 4.834 1.00 84.88 104 ARG A N 1
ATOM 799 C CA . ARG A 1 104 ? 12.919 4.826 4.122 1.00 84.88 104 ARG A CA 1
ATOM 800 C C . ARG A 1 104 ? 14.149 4.627 3.237 1.00 84.88 104 ARG A C 1
ATOM 802 O O . ARG A 1 104 ? 14.378 5.412 2.321 1.00 84.88 104 ARG A O 1
ATOM 809 N N . ASP A 1 105 ? 14.836 3.510 3.432 1.00 87.50 105 ASP A N 1
ATOM 810 C CA . ASP A 1 105 ? 15.806 2.950 2.490 1.00 87.50 105 ASP A CA 1
ATOM 811 C C . ASP A 1 105 ? 15.314 1.562 2.043 1.00 87.50 105 ASP A C 1
ATOM 813 O O . ASP A 1 105 ? 15.013 0.704 2.875 1.00 87.50 105 ASP A O 1
ATOM 817 N N . LEU A 1 106 ? 15.147 1.370 0.731 1.00 88.81 106 LEU A N 1
ATOM 818 C CA . LEU A 1 106 ? 14.747 0.092 0.132 1.00 88.81 106 LEU A CA 1
ATOM 819 C C . LEU A 1 106 ? 15.778 -0.282 -0.916 1.00 88.81 106 LEU A C 1
ATOM 821 O O . LEU A 1 106 ? 15.845 0.344 -1.976 1.00 88.81 106 LEU A O 1
ATOM 825 N N . LYS A 1 107 ? 16.507 -1.357 -0.647 1.00 91.31 107 LYS A N 1
ATOM 826 C CA . LYS A 1 107 ? 17.424 -1.955 -1.606 1.00 91.31 107 LYS A CA 1
ATOM 827 C C . LYS A 1 107 ? 16.868 -3.293 -2.059 1.00 91.31 107 LYS A C 1
ATOM 829 O O . LYS A 1 107 ? 16.706 -4.208 -1.255 1.00 91.31 107 LYS A O 1
ATOM 834 N N . ILE A 1 108 ? 16.592 -3.389 -3.354 1.00 91.31 108 ILE A N 1
ATOM 835 C CA . ILE A 1 108 ? 16.208 -4.639 -4.003 1.00 91.31 108 ILE A CA 1
ATOM 836 C C . ILE A 1 108 ? 17.455 -5.255 -4.625 1.00 91.31 108 ILE A C 1
ATOM 838 O O . ILE A 1 108 ? 18.188 -4.581 -5.350 1.00 91.31 108 ILE A O 1
ATOM 842 N N . THR A 1 109 ? 17.703 -6.526 -4.339 1.00 96.19 109 THR A N 1
ATOM 843 C CA . THR A 1 109 ? 18.742 -7.317 -4.998 1.00 96.19 109 THR A CA 1
ATOM 844 C C . THR A 1 109 ? 18.139 -8.599 -5.551 1.00 96.19 109 THR A C 1
ATOM 846 O O . THR A 1 109 ? 17.100 -9.070 -5.089 1.00 96.19 109 THR A O 1
ATOM 849 N N . THR A 1 110 ? 18.785 -9.158 -6.567 1.00 97.00 110 THR A N 1
ATOM 850 C CA . THR A 1 110 ? 18.387 -10.428 -7.173 1.00 97.00 110 THR A CA 1
ATOM 851 C C . THR A 1 110 ? 19.581 -11.356 -7.247 1.00 97.00 110 THR A C 1
ATOM 853 O O . THR A 1 110 ? 20.687 -10.912 -7.563 1.00 97.00 110 THR A O 1
ATOM 856 N N . ASP A 1 111 ? 19.376 -12.642 -6.984 1.00 96.19 111 ASP A N 1
ATOM 857 C CA . ASP A 1 111 ? 20.411 -13.639 -7.258 1.00 96.19 111 ASP A CA 1
ATOM 858 C C . ASP A 1 111 ? 20.346 -14.152 -8.707 1.00 96.19 111 ASP A C 1
ATOM 860 O O . ASP A 1 111 ? 19.439 -13.830 -9.476 1.00 96.19 111 ASP A O 1
ATOM 864 N N . LYS A 1 112 ? 21.327 -14.978 -9.093 1.00 95.94 112 LYS A N 1
ATOM 865 C CA . LYS A 1 112 ? 21.413 -15.564 -10.443 1.00 95.94 112 LYS A CA 1
ATOM 866 C C . LYS A 1 112 ? 20.239 -16.492 -10.791 1.00 95.94 112 LYS A C 1
ATOM 868 O O . LYS A 1 112 ? 20.082 -16.829 -11.958 1.00 95.94 112 LYS A O 1
ATOM 873 N N . LYS A 1 113 ? 19.454 -16.936 -9.804 1.00 96.06 113 LYS A N 1
ATOM 874 C CA . LYS A 1 113 ? 18.269 -17.787 -9.993 1.00 96.06 113 LYS A CA 1
ATOM 875 C C . LYS A 1 113 ? 16.983 -16.962 -10.116 1.00 96.06 113 LYS A C 1
ATOM 877 O O . LYS A 1 113 ? 15.923 -17.541 -10.323 1.00 96.06 113 LYS A O 1
ATOM 882 N N . GLY A 1 114 ? 17.071 -15.636 -9.994 1.00 93.44 114 GLY A N 1
ATOM 883 C CA . GLY A 1 114 ? 15.924 -14.735 -10.056 1.00 93.44 114 GLY A CA 1
ATOM 884 C C . GLY A 1 114 ? 15.175 -14.582 -8.732 1.00 93.44 114 GLY A C 1
ATOM 885 O O . GLY A 1 114 ? 14.101 -13.985 -8.728 1.00 93.44 114 GLY A O 1
ATOM 886 N N . ASN A 1 115 ? 15.712 -15.070 -7.604 1.00 96.19 115 ASN A N 1
ATOM 887 C CA . ASN A 1 115 ? 15.098 -14.779 -6.307 1.00 96.19 115 ASN A CA 1
ATOM 888 C C . ASN A 1 115 ? 15.286 -13.297 -5.978 1.00 96.19 115 ASN A C 1
ATOM 890 O O . ASN A 1 115 ? 16.383 -12.758 -6.147 1.00 96.19 115 ASN A O 1
ATOM 894 N N . VAL A 1 116 ? 14.225 -12.657 -5.490 1.00 94.38 116 VAL A N 1
ATOM 895 C CA . VAL A 1 116 ? 14.202 -11.230 -5.150 1.00 94.38 116 VAL A CA 1
ATOM 896 C C . VAL A 1 116 ? 14.359 -11.060 -3.642 1.00 94.38 116 VAL A C 1
ATOM 898 O O . VAL A 1 116 ? 13.587 -11.621 -2.867 1.00 94.38 116 VAL A O 1
ATOM 901 N N . TYR A 1 117 ? 15.323 -10.243 -3.224 1.00 94.50 117 TYR A N 1
ATOM 902 C CA . TYR A 1 117 ? 15.572 -9.902 -1.827 1.00 94.50 117 TYR A CA 1
ATOM 903 C C . TYR A 1 117 ? 15.322 -8.410 -1.615 1.00 94.50 117 TYR A C 1
ATOM 905 O O . TYR A 1 117 ? 15.847 -7.567 -2.345 1.00 94.50 117 TYR A O 1
ATOM 913 N N . ALA A 1 118 ? 14.521 -8.078 -0.604 1.00 90.88 118 ALA A N 1
ATOM 914 C CA . ALA A 1 118 ? 14.233 -6.703 -0.222 1.00 90.88 118 ALA A CA 1
ATOM 915 C C . ALA A 1 118 ? 14.879 -6.392 1.130 1.00 90.88 118 ALA A C 1
ATOM 917 O O . ALA A 1 118 ? 14.489 -6.938 2.160 1.00 90.88 118 ALA A O 1
ATOM 918 N N . HIS A 1 119 ? 15.851 -5.484 1.132 1.00 91.50 119 HIS A N 1
ATOM 919 C CA . HIS A 1 119 ? 16.420 -4.918 2.348 1.00 91.50 119 HIS A CA 1
ATOM 920 C C . HIS A 1 119 ? 15.706 -3.604 2.646 1.00 91.50 119 HIS A C 1
ATOM 922 O O . HIS A 1 119 ? 15.809 -2.650 1.874 1.00 91.50 119 HIS A O 1
ATOM 928 N N . ILE A 1 120 ? 14.959 -3.579 3.749 1.00 87.38 120 ILE A N 1
ATOM 929 C CA . ILE A 1 120 ? 14.111 -2.453 4.138 1.00 87.38 120 ILE A CA 1
ATOM 930 C C . ILE A 1 120 ? 14.640 -1.864 5.445 1.00 87.38 120 ILE A C 1
ATOM 932 O O . ILE A 1 120 ? 14.745 -2.569 6.448 1.00 87.38 120 ILE A O 1
ATOM 936 N N . LYS A 1 121 ? 14.918 -0.561 5.440 1.00 83.31 121 LYS A N 1
ATOM 937 C CA . LYS A 1 121 ? 15.139 0.251 6.638 1.00 83.31 121 LYS A CA 1
ATOM 938 C C . LYS A 1 121 ? 14.044 1.316 6.690 1.00 83.31 121 LYS A C 1
ATOM 940 O O . LYS A 1 121 ? 13.865 2.041 5.711 1.00 83.31 121 LYS A O 1
ATOM 945 N N . LEU A 1 122 ? 13.286 1.350 7.785 1.00 71.31 122 LEU A N 1
ATOM 946 C CA . LEU A 1 122 ? 12.197 2.304 8.039 1.00 71.31 122 LEU A CA 1
ATOM 947 C C . LEU A 1 122 ? 12.617 3.329 9.095 1.00 71.31 122 LEU A C 1
ATOM 949 O O . LEU A 1 122 ? 13.374 2.931 10.010 1.00 71.31 122 LEU A O 1
#

Solvent-accessible surface area (backbone atoms only — not comparable to full-atom values): 7280 Å² total; per-residue (Å²): 103,58,35,39,42,12,46,39,60,85,76,50,73,66,62,47,51,49,30,45,72,45,95,82,52,72,51,67,47,81,28,69,45,78,57,91,95,41,82,41,78,57,24,30,34,33,34,57,58,94,39,82,75,49,75,34,52,50,76,54,21,30,52,50,19,56,74,71,69,54,54,30,58,30,38,73,50,77,43,73,75,60,90,66,85,73,89,52,80,85,40,52,50,72,50,80,46,45,54,94,74,62,59,77,45,78,49,78,49,67,52,98,87,67,53,79,45,78,50,77,46,108

Nearest PDB structures (foldseek):
  2wbi-assembly1_A-2  TM=2.465E-01  e=5.920E+00  Homo sapiens

Mean predicted aligned error: 5.88 Å

pLDDT: mean 89.37, std 8.53, range [55.56, 97.0]

Secondary structure (DSSP, 8-state):
-TTTTTSS----HHHHHHHHHSTT---EEEEEEEETTEEEEEEEEEEETTEEEEEE-HHHHHHHHHHHT---SEEEEEEES--S----GGGEEEEEEETTT---EEEEEE-TT--EEEEEE-

Sequence (122 aa):
SLEDMSVFPKETLETAATKMLDPGKDFTLPSIKIKGKEVITDGLALFNKDKLTGHLPLKQSVLFVLLTGKMGTSARITQKLTSDESKKTSDYLTMEISNRKLKRDLKITTDKKGNVYAHIKL